Protein AF-A0A229SK95-F1 (afdb_monomer_lite)

Structure (mmCIF, N/CA/C/O backbone):
data_AF-A0A229SK95-F1
#
_entry.id   AF-A0A229SK95-F1
#
loop_
_atom_site.group_PDB
_atom_site.id
_atom_site.type_symbol
_atom_site.label_atom_id
_atom_site.label_alt_id
_atom_site.label_comp_id
_atom_site.label_asym_id
_atom_site.label_entity_id
_atom_site.label_seq_id
_atom_site.pdbx_PDB_ins_code
_atom_site.Cartn_x
_atom_site.Cartn_y
_atom_site.Cartn_z
_atom_site.occupancy
_atom_site.B_iso_or_equiv
_atom_site.auth_seq_id
_atom_site.auth_comp_id
_atom_site.auth_asym_id
_atom_site.auth_atom_id
_atom_site.pdbx_PDB_model_num
ATOM 1 N N . MET A 1 1 ? -9.311 -6.766 12.425 1.00 91.00 1 MET A N 1
ATOM 2 C CA . MET A 1 1 ? -9.089 -6.840 10.962 1.00 91.00 1 MET A CA 1
ATOM 3 C C . MET A 1 1 ? -7.647 -6.459 10.664 1.00 91.00 1 MET A C 1
ATOM 5 O O . MET A 1 1 ? -7.216 -5.390 11.090 1.00 91.00 1 MET A O 1
ATOM 9 N N . THR A 1 2 ? -6.891 -7.323 9.986 1.00 95.19 2 THR A N 1
ATOM 10 C CA . THR A 1 2 ? -5.522 -7.003 9.545 1.00 95.19 2 THR A CA 1
ATOM 11 C C . THR A 1 2 ? -5.525 -6.244 8.222 1.00 95.19 2 THR A C 1
ATOM 13 O O . THR A 1 2 ? -6.513 -6.255 7.483 1.00 95.19 2 THR A O 1
ATOM 16 N N . VAL A 1 3 ? -4.404 -5.603 7.888 1.00 94.38 3 VAL A N 1
ATOM 17 C CA . VAL A 1 3 ? -4.206 -4.961 6.582 1.00 94.38 3 VAL A CA 1
ATOM 18 C C . VAL A 1 3 ? -4.326 -5.985 5.451 1.00 94.38 3 VAL A C 1
ATOM 20 O O . VAL A 1 3 ? -4.917 -5.678 4.423 1.00 94.38 3 VAL A O 1
ATOM 23 N N . GLY A 1 4 ? -3.825 -7.212 5.633 1.00 94.38 4 GLY A N 1
ATOM 24 C CA . GLY A 1 4 ? -3.936 -8.277 4.633 1.00 94.38 4 GLY A CA 1
ATOM 25 C C . GLY A 1 4 ? -5.388 -8.652 4.333 1.00 94.38 4 GLY A C 1
ATOM 26 O O . GLY A 1 4 ? -5.779 -8.669 3.169 1.00 94.38 4 GLY A O 1
ATOM 27 N N . GLN A 1 5 ? -6.189 -8.864 5.381 1.00 94.56 5 GLN A N 1
ATOM 28 C CA . GLN A 1 5 ? -7.622 -9.158 5.261 1.00 94.56 5 GLN A CA 1
ATOM 29 C C . GLN A 1 5 ? -8.386 -7.993 4.623 1.00 94.56 5 GLN A C 1
ATOM 31 O O . GLN A 1 5 ? -9.216 -8.191 3.738 1.00 94.56 5 GLN A O 1
ATOM 36 N N . TRP A 1 6 ? -8.077 -6.763 5.039 1.00 94.56 6 TRP A N 1
ATOM 37 C CA . TRP A 1 6 ? -8.663 -5.568 4.445 1.00 94.56 6 TRP A CA 1
ATOM 38 C C . TRP A 1 6 ? -8.344 -5.453 2.948 1.00 94.56 6 TRP A C 1
ATOM 40 O O . TRP A 1 6 ? -9.228 -5.139 2.154 1.00 94.56 6 TRP A O 1
ATOM 50 N N . LEU A 1 7 ? -7.101 -5.728 2.544 1.00 94.50 7 LEU A N 1
ATOM 51 C CA . LEU A 1 7 ? -6.691 -5.683 1.141 1.00 94.50 7 LEU A CA 1
ATOM 52 C C . LEU A 1 7 ? -7.459 -6.696 0.287 1.00 94.50 7 LEU A C 1
ATOM 54 O O . LEU A 1 7 ? -7.828 -6.363 -0.837 1.00 94.50 7 LEU A O 1
ATOM 58 N N . ASP A 1 8 ? -7.751 -7.883 0.822 1.00 93.50 8 ASP A N 1
ATOM 59 C CA . ASP A 1 8 ? -8.565 -8.888 0.130 1.00 93.50 8 ASP A CA 1
ATOM 60 C C . ASP A 1 8 ? -10.004 -8.405 -0.082 1.00 93.50 8 ASP A C 1
ATOM 62 O O . ASP A 1 8 ? -10.520 -8.459 -1.199 1.00 93.50 8 ASP A O 1
ATOM 66 N N . ILE A 1 9 ? -10.623 -7.822 0.950 1.00 92.88 9 ILE A N 1
ATOM 67 C CA . ILE A 1 9 ? -11.961 -7.215 0.851 1.00 92.88 9 ILE A CA 1
ATOM 68 C C . ILE A 1 9 ? -11.956 -6.044 -0.144 1.00 92.88 9 ILE A C 1
ATOM 70 O O . ILE A 1 9 ? -12.862 -5.892 -0.969 1.00 92.88 9 ILE A O 1
ATOM 74 N N . TRP A 1 10 ? -10.936 -5.191 -0.087 1.00 92.12 10 TRP A N 1
ATOM 75 C CA . TRP A 1 10 ? -10.804 -4.040 -0.976 1.00 92.12 10 TRP A CA 1
ATOM 76 C C . TRP A 1 10 ? -10.633 -4.457 -2.443 1.00 92.12 10 TRP A C 1
ATOM 78 O O . TRP A 1 10 ? -11.258 -3.859 -3.318 1.00 92.12 10 TRP A O 1
ATOM 88 N N . LEU A 1 11 ? -9.848 -5.504 -2.722 1.00 91.75 11 LEU A N 1
ATOM 89 C CA . LEU A 1 11 ? -9.699 -6.071 -4.066 1.00 91.75 11 LEU A CA 1
ATOM 90 C C . LEU A 1 11 ? -10.990 -6.730 -4.564 1.00 91.75 11 LEU A C 1
ATOM 92 O O . LEU A 1 11 ? -11.338 -6.564 -5.736 1.00 91.75 11 LEU A O 1
ATOM 96 N N . ALA A 1 12 ? -11.706 -7.440 -3.688 1.00 89.62 12 ALA A N 1
ATOM 97 C CA . ALA A 1 12 ? -12.966 -8.097 -4.024 1.00 89.62 12 ALA A CA 1
ATOM 98 C C . ALA A 1 12 ? -14.075 -7.089 -4.357 1.00 89.62 12 ALA A C 1
ATOM 100 O O . ALA A 1 12 ? -14.840 -7.305 -5.286 1.00 89.62 12 ALA A O 1
ATOM 101 N N . THR A 1 13 ? -14.121 -5.954 -3.653 1.00 86.44 13 THR A N 1
ATOM 102 C CA . THR A 1 13 ? -15.167 -4.927 -3.830 1.00 86.44 13 THR A CA 1
ATOM 103 C C . THR A 1 13 ? -14.932 -3.979 -5.014 1.00 86.44 13 THR A C 1
ATOM 105 O O . THR A 1 13 ? -15.779 -3.143 -5.334 1.00 86.44 13 THR A O 1
ATOM 108 N N . ARG A 1 14 ? -13.800 -4.100 -5.717 1.00 80.75 14 ARG A N 1
ATOM 109 C CA . ARG A 1 14 ? -13.446 -3.285 -6.892 1.00 80.75 14 ARG A CA 1
ATOM 110 C C . ARG A 1 14 ? -14.039 -3.869 -8.185 1.00 80.75 14 ARG A C 1
ATOM 112 O O . ARG A 1 14 ? -13.307 -4.267 -9.081 1.00 80.75 14 ARG A O 1
ATOM 119 N N . HIS A 1 15 ? -15.364 -3.863 -8.319 1.00 70.19 15 HIS A N 1
ATOM 120 C CA . HIS A 1 15 ? -16.045 -4.412 -9.507 1.00 70.19 15 HIS A CA 1
ATOM 121 C C . HIS A 1 15 ? -15.961 -3.520 -10.763 1.00 70.19 15 HIS A C 1
ATOM 123 O O . HIS A 1 15 ? -16.103 -4.010 -11.876 1.00 70.19 15 HIS A O 1
ATOM 129 N N . ALA A 1 16 ? -15.695 -2.218 -10.605 1.00 76.69 16 ALA A N 1
ATOM 130 C CA . ALA A 1 16 ? -15.698 -1.243 -11.704 1.00 76.69 16 ALA A CA 1
ATOM 131 C C . ALA A 1 16 ? -14.327 -1.025 -12.383 1.00 76.69 16 ALA A C 1
ATOM 133 O O . ALA A 1 16 ? -14.173 -0.097 -13.177 1.00 76.69 16 ALA A O 1
ATOM 134 N N . ILE A 1 17 ? -13.300 -1.824 -12.061 1.00 82.00 17 ILE A N 1
ATOM 135 C CA . ILE A 1 17 ? -11.971 -1.692 -12.682 1.00 82.00 17 ILE A CA 1
ATOM 136 C C . ILE A 1 17 ? -11.763 -2.739 -13.775 1.00 82.00 17 ILE A C 1
ATOM 138 O O . ILE A 1 17 ? -12.238 -3.867 -13.682 1.00 82.00 17 ILE A O 1
ATOM 142 N N . ARG A 1 18 ? -11.000 -2.370 -14.811 1.00 86.50 18 ARG A N 1
ATOM 143 C CA . ARG A 1 18 ? -10.633 -3.291 -15.895 1.00 86.50 18 ARG A CA 1
ATOM 144 C C . ARG A 1 18 ? -9.974 -4.560 -15.317 1.00 86.50 18 ARG A C 1
ATOM 146 O O . ARG A 1 18 ? -9.092 -4.421 -14.463 1.00 86.50 18 ARG A O 1
ATOM 153 N N . PRO A 1 19 ? -10.288 -5.767 -15.829 1.00 85.81 19 PRO A N 1
ATOM 154 C CA . PRO A 1 19 ? -9.736 -7.024 -15.309 1.00 85.81 19 PRO A CA 1
ATOM 155 C C . PRO A 1 19 ? -8.203 -7.055 -15.254 1.00 85.81 19 PRO A C 1
ATOM 157 O O . PRO A 1 19 ? -7.616 -7.563 -14.302 1.00 85.81 19 PRO A O 1
ATOM 160 N N . ALA A 1 20 ? -7.533 -6.454 -16.243 1.00 88.31 20 ALA A N 1
ATOM 161 C CA . ALA A 1 20 ? -6.075 -6.341 -16.264 1.00 88.31 20 ALA A CA 1
ATOM 162 C C . ALA A 1 20 ? -5.531 -5.538 -15.067 1.00 88.31 20 ALA A C 1
ATOM 164 O O . ALA A 1 20 ? -4.556 -5.941 -14.436 1.00 88.31 20 ALA A O 1
ATOM 165 N N . THR A 1 21 ? -6.196 -4.441 -14.702 1.00 87.81 21 THR A N 1
ATOM 166 C CA . THR A 1 21 ? -5.826 -3.621 -13.542 1.00 87.81 21 THR A CA 1
ATOM 167 C C . THR A 1 21 ? -6.035 -4.386 -12.241 1.00 87.81 21 THR A C 1
ATOM 169 O O . THR A 1 21 ? -5.177 -4.331 -11.365 1.00 87.81 21 THR A O 1
ATOM 172 N N . GLN A 1 22 ? -7.131 -5.143 -12.125 1.00 89.44 22 GLN A N 1
ATOM 173 C CA . GLN A 1 22 ? -7.395 -5.970 -10.946 1.00 89.44 22 GLN A CA 1
ATOM 174 C C . GLN A 1 22 ? -6.324 -7.051 -10.764 1.00 89.44 22 GLN A C 1
ATOM 176 O O . GLN A 1 22 ? -5.826 -7.240 -9.654 1.00 89.44 22 GLN A O 1
ATOM 181 N N . ARG A 1 23 ? -5.912 -7.712 -11.855 1.00 91.06 23 ARG A N 1
ATOM 182 C CA . ARG A 1 23 ? -4.816 -8.694 -11.840 1.00 91.06 23 ARG A CA 1
ATOM 183 C C . ARG A 1 23 ? -3.505 -8.063 -11.381 1.00 91.06 23 ARG A C 1
ATOM 185 O O . ARG A 1 23 ? -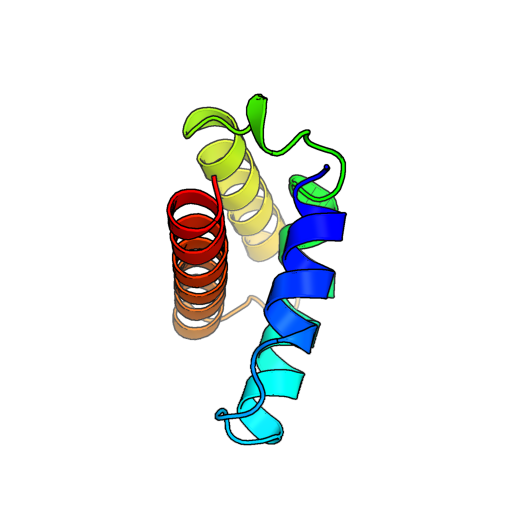2.873 -8.590 -10.470 1.00 91.06 23 ARG A O 1
ATOM 192 N N . ILE A 1 24 ? -3.140 -6.907 -11.943 1.00 91.94 24 ILE A N 1
ATOM 193 C CA . ILE A 1 24 ? -1.928 -6.178 -11.542 1.00 91.94 24 ILE A CA 1
ATOM 194 C C . ILE A 1 24 ? -2.000 -5.789 -10.064 1.00 91.94 24 ILE A C 1
ATOM 196 O O . ILE A 1 24 ? -1.049 -6.020 -9.329 1.00 91.94 24 ILE A O 1
ATOM 200 N N . TYR A 1 25 ? -3.118 -5.237 -9.593 1.00 92.88 25 TYR A N 1
ATOM 201 C CA . TYR A 1 25 ? -3.260 -4.838 -8.190 1.00 92.88 25 TYR A CA 1
ATOM 202 C C . TYR A 1 25 ? -3.145 -6.034 -7.249 1.00 92.88 25 TYR A C 1
ATOM 204 O O . TYR A 1 25 ? -2.426 -5.958 -6.257 1.00 92.88 25 TYR A O 1
ATOM 212 N N . THR A 1 26 ? -3.792 -7.146 -7.593 1.00 93.56 26 THR A N 1
ATOM 213 C CA . THR A 1 26 ? -3.712 -8.398 -6.831 1.00 93.56 26 THR A CA 1
ATOM 214 C C . THR A 1 26 ? -2.272 -8.889 -6.746 1.00 93.56 26 THR A C 1
ATOM 216 O O . THR A 1 26 ? -1.798 -9.220 -5.661 1.00 93.56 26 THR A O 1
ATOM 219 N N . GLN A 1 27 ? -1.548 -8.866 -7.868 1.00 95.12 27 GLN A N 1
ATOM 220 C CA . GLN A 1 27 ? -0.139 -9.237 -7.912 1.00 95.12 27 GLN A CA 1
ATOM 221 C C . GLN A 1 27 ? 0.716 -8.315 -7.033 1.00 95.12 27 GLN A C 1
ATOM 223 O O . GLN A 1 27 ? 1.449 -8.801 -6.179 1.00 95.12 27 GLN A O 1
ATOM 228 N N . LEU A 1 28 ? 0.586 -6.992 -7.178 1.00 94.44 28 LEU A N 1
ATOM 229 C CA . LEU A 1 28 ? 1.358 -6.029 -6.384 1.00 94.44 28 LEU A CA 1
ATOM 230 C C . LEU A 1 28 ? 1.085 -6.172 -4.880 1.00 94.44 28 LEU A C 1
ATOM 232 O O . LEU A 1 28 ? 2.009 -6.111 -4.069 1.00 94.44 28 LEU A O 1
ATOM 236 N N . VAL A 1 29 ? -0.179 -6.386 -4.505 1.00 94.94 29 VAL A N 1
ATOM 237 C CA . VAL A 1 29 ? -0.583 -6.614 -3.115 1.00 94.94 29 VAL A CA 1
ATOM 238 C C . VAL A 1 29 ? 0.050 -7.887 -2.571 1.00 94.94 29 VAL A C 1
ATOM 240 O O . VAL A 1 29 ? 0.654 -7.851 -1.499 1.00 94.94 29 VAL A O 1
ATOM 243 N N . ARG A 1 30 ? -0.069 -8.999 -3.300 1.00 95.62 30 ARG A N 1
ATOM 244 C CA . ARG A 1 30 ? 0.461 -10.300 -2.885 1.00 95.62 30 ARG A CA 1
ATOM 245 C C . ARG A 1 30 ? 1.984 -10.282 -2.769 1.00 95.62 30 ARG A C 1
ATOM 247 O O . ARG A 1 30 ? 2.508 -10.758 -1.770 1.00 95.62 30 ARG A O 1
ATOM 254 N N . ASP A 1 31 ? 2.667 -9.725 -3.763 1.00 94.62 31 ASP A N 1
ATOM 255 C CA . ASP A 1 31 ? 4.119 -9.854 -3.903 1.00 94.62 31 ASP A CA 1
ATOM 256 C C . ASP A 1 31 ? 4.888 -8.832 -3.053 1.00 94.62 31 ASP A C 1
ATOM 258 O O . ASP A 1 31 ? 6.011 -9.111 -2.634 1.00 94.62 31 ASP A O 1
ATOM 262 N N . TYR A 1 32 ? 4.308 -7.652 -2.793 1.00 93.88 32 TYR A N 1
ATOM 263 C CA . TYR A 1 32 ? 5.035 -6.543 -2.158 1.00 93.88 32 TYR A CA 1
ATOM 264 C C . TYR A 1 32 ? 4.362 -5.972 -0.914 1.00 93.88 32 TYR A C 1
ATOM 266 O O . TYR A 1 32 ? 5.059 -5.525 -0.006 1.00 93.88 32 TYR A O 1
ATOM 274 N N . VAL A 1 33 ? 3.027 -5.977 -0.836 1.00 94.12 33 VAL A N 1
ATOM 275 C CA . VAL A 1 33 ? 2.325 -5.334 0.287 1.00 94.12 33 VAL A CA 1
ATOM 276 C C . VAL A 1 33 ? 2.104 -6.296 1.448 1.00 94.12 33 VAL A C 1
ATOM 278 O O . VAL A 1 33 ? 2.460 -5.990 2.587 1.00 94.12 33 VAL A O 1
ATOM 281 N N . LYS A 1 34 ? 1.536 -7.472 1.170 1.00 94.56 34 LYS A N 1
ATOM 282 C CA . LYS A 1 34 ? 1.216 -8.482 2.183 1.00 94.56 34 LYS A CA 1
ATOM 283 C C . LYS A 1 34 ? 2.439 -8.978 2.965 1.00 94.56 34 LYS A C 1
ATOM 285 O O . LYS A 1 34 ? 2.305 -9.071 4.182 1.00 94.56 34 LYS A O 1
ATOM 290 N N . PRO A 1 35 ? 3.619 -9.215 2.360 1.00 94.81 35 PRO A N 1
ATOM 291 C CA . PRO A 1 35 ? 4.785 -9.665 3.119 1.00 94.81 35 PRO A CA 1
ATOM 292 C C . PRO A 1 35 ? 5.239 -8.667 4.192 1.00 94.81 35 PRO A C 1
ATOM 294 O O . PRO A 1 35 ? 5.710 -9.077 5.245 1.00 94.81 35 PRO A O 1
ATOM 297 N N . GLY A 1 36 ? 5.083 -7.360 3.945 1.00 91.81 36 GLY A N 1
ATOM 298 C CA . GLY A 1 36 ? 5.519 -6.322 4.884 1.00 91.81 36 GLY A CA 1
ATOM 299 C C . GLY A 1 36 ? 4.438 -5.840 5.853 1.00 91.81 36 GLY A C 1
ATOM 300 O O . GLY A 1 36 ? 4.750 -5.495 6.989 1.00 91.81 36 GLY A O 1
ATOM 301 N N . LEU A 1 37 ? 3.173 -5.786 5.421 1.00 94.25 37 LEU A N 1
ATOM 302 C CA . LEU A 1 37 ? 2.083 -5.189 6.207 1.00 94.25 37 LEU A CA 1
ATOM 303 C C . LEU A 1 37 ? 0.920 -6.142 6.488 1.00 94.25 37 LEU A C 1
ATOM 305 O O . LEU A 1 37 ? 0.074 -5.818 7.311 1.00 94.25 37 LEU A O 1
ATOM 309 N N . GLY A 1 38 ? 0.849 -7.306 5.841 1.00 92.94 38 GLY A N 1
ATOM 310 C CA . GLY A 1 38 ? -0.342 -8.163 5.840 1.00 92.94 38 GLY A CA 1
ATOM 311 C C . GLY A 1 38 ? -0.808 -8.614 7.228 1.00 92.94 38 GLY A C 1
ATOM 312 O O . GLY A 1 38 ? -2.013 -8.703 7.460 1.00 92.94 38 GLY A O 1
ATOM 313 N N . ASN A 1 39 ? 0.134 -8.822 8.150 1.00 94.44 39 ASN A N 1
ATOM 314 C CA . ASN A 1 39 ? -0.135 -9.264 9.522 1.00 94.44 39 ASN A CA 1
ATOM 315 C C . ASN A 1 39 ? -0.375 -8.109 10.506 1.00 94.44 39 ASN A C 1
ATOM 317 O O . ASN A 1 39 ? -0.723 -8.351 11.656 1.00 94.44 39 ASN A O 1
ATOM 321 N N . VAL A 1 40 ? -0.191 -6.859 10.079 1.00 94.00 40 VAL A N 1
ATOM 322 C CA . VAL A 1 40 ? -0.398 -5.685 10.933 1.00 94.00 40 VAL A CA 1
ATOM 323 C C . VAL A 1 40 ? -1.900 -5.458 11.102 1.00 94.00 40 VAL A C 1
ATOM 325 O O . VAL A 1 40 ? -2.647 -5.485 10.118 1.00 94.00 40 VAL A O 1
ATOM 328 N N . ALA A 1 41 ? -2.360 -5.234 12.333 1.00 93.44 41 ALA A N 1
ATOM 329 C CA . ALA A 1 41 ? -3.736 -4.817 12.581 1.00 93.44 41 ALA A CA 1
ATOM 330 C C . ALA A 1 41 ? -3.987 -3.455 11.919 1.00 93.44 41 ALA A C 1
ATOM 332 O O . ALA A 1 41 ? -3.156 -2.554 12.013 1.00 93.44 41 ALA A O 1
ATOM 333 N N . LEU A 1 42 ? -5.129 -3.276 11.250 1.00 91.19 42 LEU A N 1
ATOM 334 C CA . LEU A 1 42 ? -5.425 -2.017 10.556 1.00 91.19 42 LEU A CA 1
ATOM 335 C C . LEU A 1 42 ? -5.428 -0.813 11.522 1.00 91.19 42 LEU A C 1
ATOM 337 O O . LEU A 1 42 ? -5.018 0.277 11.142 1.00 91.19 42 LEU A O 1
ATOM 341 N N . THR A 1 43 ? -5.820 -1.041 12.776 1.00 90.19 43 THR A N 1
ATOM 342 C CA . THR A 1 43 ? -5.813 -0.068 13.882 1.00 90.19 43 THR A CA 1
ATOM 343 C C . THR A 1 43 ? -4.412 0.296 14.379 1.00 90.19 43 THR A C 1
ATOM 345 O O . THR A 1 43 ? -4.229 1.357 14.960 1.00 90.19 43 THR A O 1
ATOM 348 N N . GLU A 1 44 ? -3.416 -0.558 14.145 1.00 90.06 44 GLU A N 1
ATOM 349 C CA . GLU A 1 44 ? -2.017 -0.358 14.556 1.00 90.06 44 GLU A CA 1
ATOM 350 C C . GLU A 1 44 ? -1.124 0.086 13.389 1.00 90.06 44 GLU A C 1
ATOM 352 O O . GLU A 1 44 ? 0.103 0.203 13.520 1.00 90.06 44 GLU A O 1
ATOM 357 N N . LEU A 1 45 ? -1.714 0.289 12.208 1.00 91.94 45 LEU A N 1
ATOM 358 C CA . LEU A 1 45 ? -0.970 0.691 11.031 1.00 91.94 45 LEU A CA 1
ATOM 359 C C . LEU A 1 45 ? -0.533 2.151 11.165 1.00 91.94 45 LEU A C 1
ATOM 361 O O . LEU A 1 45 ? -1.324 3.078 11.022 1.00 91.94 45 LEU A O 1
ATOM 365 N N . THR A 1 46 ? 0.764 2.349 11.373 1.00 91.38 46 THR A N 1
ATOM 366 C CA . THR A 1 46 ? 1.374 3.678 11.431 1.00 91.38 46 THR A CA 1
ATOM 367 C C . THR A 1 46 ? 2.075 4.039 10.125 1.00 91.38 46 THR A C 1
ATOM 369 O O . THR A 1 46 ? 2.492 3.173 9.347 1.00 91.38 46 THR A O 1
ATOM 372 N N . ILE A 1 47 ? 2.282 5.342 9.913 1.00 91.38 47 ILE A N 1
ATOM 373 C CA . ILE A 1 47 ? 3.092 5.862 8.801 1.00 91.38 47 ILE A CA 1
ATOM 374 C C . ILE A 1 47 ? 4.504 5.255 8.834 1.00 91.38 47 ILE A C 1
ATOM 376 O O . ILE A 1 47 ? 5.017 4.850 7.792 1.00 91.38 47 ILE A O 1
ATOM 380 N N . GLY A 1 48 ? 5.096 5.109 10.025 1.00 94.31 48 GLY A N 1
ATOM 381 C CA . GLY A 1 48 ? 6.420 4.506 10.199 1.00 94.31 48 GLY A CA 1
ATOM 382 C C . GLY A 1 48 ? 6.493 3.058 9.704 1.00 94.31 48 GLY A C 1
ATOM 383 O O . GLY A 1 48 ? 7.444 2.697 9.014 1.00 94.31 48 GLY A O 1
ATOM 384 N N . ARG A 1 49 ? 5.461 2.237 9.953 1.00 93.44 49 ARG A N 1
ATOM 385 C CA . ARG A 1 49 ? 5.397 0.857 9.428 1.00 93.44 49 ARG A CA 1
ATOM 386 C C . ARG A 1 49 ? 5.310 0.830 7.901 1.00 93.44 49 ARG A C 1
ATOM 388 O O . ARG A 1 49 ? 5.978 0.019 7.260 1.00 93.44 49 ARG A O 1
ATOM 395 N N . V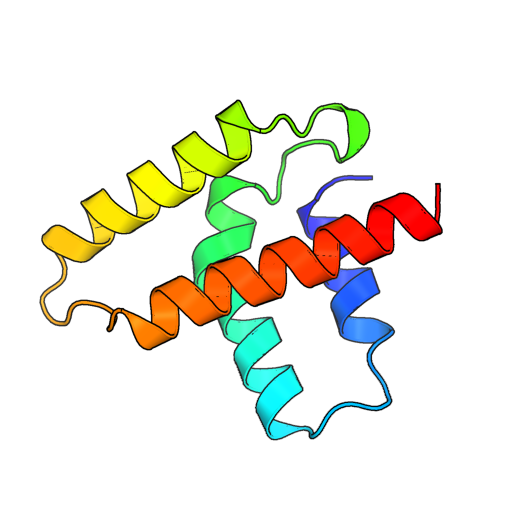AL A 1 50 ? 4.536 1.739 7.308 1.00 93.38 50 VAL A N 1
ATOM 396 C CA . VAL A 1 50 ? 4.446 1.876 5.845 1.00 93.3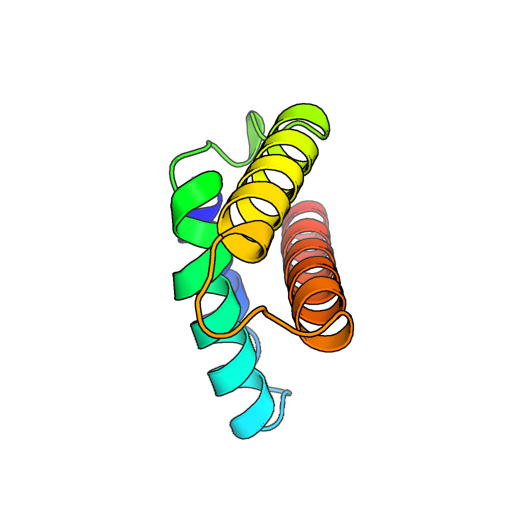8 50 VAL A CA 1
ATOM 397 C C . VAL A 1 50 ? 5.795 2.289 5.248 1.00 93.38 50 VAL A C 1
ATOM 399 O O . VAL A 1 50 ? 6.252 1.682 4.279 1.00 93.38 50 VAL A O 1
ATOM 402 N N . GLN A 1 51 ? 6.464 3.281 5.837 1.00 94.31 51 GLN A N 1
ATOM 403 C CA . GLN A 1 51 ? 7.791 3.729 5.403 1.00 94.31 51 GLN A CA 1
ATOM 404 C C . GLN A 1 51 ? 8.846 2.624 5.538 1.00 94.31 51 GLN A C 1
ATOM 406 O O . GLN A 1 51 ? 9.651 2.431 4.624 1.00 94.31 51 GLN A O 1
ATOM 411 N N . ALA A 1 52 ? 8.821 1.863 6.635 1.00 94.56 52 ALA A N 1
ATOM 412 C CA . ALA A 1 52 ? 9.719 0.733 6.856 1.00 94.56 52 ALA A CA 1
ATOM 413 C C . ALA A 1 52 ? 9.527 -0.363 5.795 1.00 94.56 52 ALA A C 1
ATOM 415 O O . ALA A 1 52 ? 10.509 -0.900 5.274 1.00 94.56 52 ALA A O 1
ATOM 416 N N . MET A 1 53 ? 8.277 -0.643 5.410 1.00 95.12 53 MET A N 1
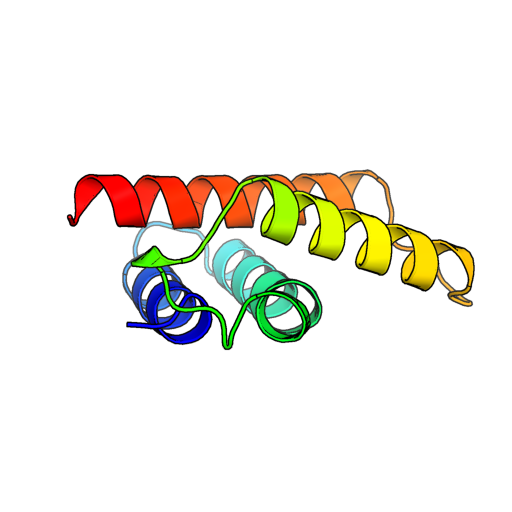ATOM 417 C CA . MET A 1 53 ? 7.974 -1.582 4.331 1.00 95.12 53 MET A CA 1
ATOM 418 C C . MET A 1 53 ? 8.530 -1.104 2.983 1.00 95.12 53 MET A C 1
ATOM 420 O O . MET A 1 53 ? 9.241 -1.862 2.323 1.00 95.12 53 MET A O 1
ATOM 424 N N . PHE A 1 54 ? 8.308 0.161 2.604 1.00 94.50 54 PHE A N 1
ATOM 425 C CA . PHE A 1 54 ? 8.878 0.712 1.365 1.00 94.50 54 PHE A CA 1
ATOM 426 C C . PHE A 1 54 ? 10.405 0.725 1.376 1.00 94.50 54 PHE A C 1
ATOM 428 O O . PHE A 1 54 ? 11.027 0.382 0.375 1.00 94.50 54 PHE A O 1
ATOM 435 N N . THR A 1 55 ? 11.018 1.073 2.505 1.00 95.12 55 THR A N 1
ATOM 436 C CA . THR A 1 55 ? 12.478 1.056 2.659 1.00 95.12 55 THR A CA 1
ATOM 437 C C . THR A 1 55 ? 13.027 -0.354 2.459 1.00 95.12 55 THR A C 1
ATOM 439 O O . THR A 1 55 ? 14.000 -0.544 1.731 1.00 95.12 55 THR A O 1
ATOM 442 N N . SER A 1 56 ? 12.372 -1.355 3.050 1.00 94.44 56 SER A N 1
ATOM 443 C CA . SER A 1 56 ? 12.744 -2.764 2.891 1.00 94.44 56 SER A CA 1
ATOM 444 C C . SER A 1 56 ? 12.582 -3.226 1.441 1.00 94.44 56 SER A C 1
ATOM 446 O O . SER A 1 56 ? 13.474 -3.875 0.899 1.00 94.44 56 SER A O 1
ATOM 448 N N . LEU A 1 57 ? 11.492 -2.822 0.778 1.00 94.25 57 LEU A N 1
ATOM 449 C CA . LEU A 1 57 ? 11.257 -3.102 -0.636 1.00 94.25 57 LEU A CA 1
ATOM 450 C C . LEU A 1 57 ? 12.335 -2.478 -1.530 1.00 94.25 57 LEU A C 1
ATOM 452 O O . LEU A 1 57 ? 12.828 -3.149 -2.430 1.00 94.25 57 LEU A O 1
ATOM 456 N N . LEU A 1 58 ? 12.722 -1.223 -1.287 1.00 94.56 58 LEU A N 1
ATOM 457 C CA . LEU A 1 58 ? 13.773 -0.539 -2.047 1.00 94.56 58 LEU A CA 1
ATOM 458 C C . LEU A 1 58 ? 15.135 -1.216 -1.867 1.00 94.56 58 LEU A C 1
ATOM 460 O O . LEU A 1 58 ? 15.837 -1.431 -2.853 1.00 94.56 58 LEU A O 1
ATOM 464 N N . ARG A 1 59 ? 15.482 -1.616 -0.637 1.00 94.88 59 ARG A N 1
ATOM 465 C CA . ARG A 1 59 ? 16.715 -2.371 -0.360 1.00 94.88 59 ARG A CA 1
ATOM 466 C C . ARG A 1 59 ? 16.724 -3.719 -1.078 1.00 94.88 59 ARG A C 1
ATOM 468 O O . ARG A 1 59 ? 17.695 -4.034 -1.754 1.00 94.88 59 ARG A O 1
ATOM 475 N N . ALA A 1 60 ? 15.627 -4.475 -0.997 1.00 92.81 60 ALA A N 1
ATOM 476 C CA . ALA A 1 60 ? 15.484 -5.741 -1.717 1.00 92.81 60 ALA A CA 1
ATOM 477 C C . ALA A 1 60 ? 15.500 -5.549 -3.243 1.00 92.81 60 ALA A C 1
ATOM 479 O O . ALA A 1 60 ? 15.933 -6.426 -3.984 1.00 92.81 60 ALA A O 1
ATOM 480 N N . ASN A 1 61 ? 15.027 -4.400 -3.731 1.00 94.38 61 ASN A N 1
ATOM 481 C CA . ASN A 1 61 ? 15.048 -4.081 -5.150 1.00 94.38 61 ASN A CA 1
ATOM 482 C C . ASN A 1 61 ? 16.455 -3.776 -5.673 1.00 94.38 61 ASN A C 1
ATOM 484 O O . ASN A 1 61 ? 16.758 -4.124 -6.811 1.00 94.38 61 ASN A O 1
ATOM 488 N N . ALA A 1 62 ? 17.302 -3.150 -4.854 1.00 93.75 62 ALA A N 1
ATOM 489 C CA . ALA A 1 62 ? 18.673 -2.801 -5.219 1.00 93.75 62 ALA A CA 1
ATOM 490 C C . ALA A 1 62 ? 19.564 -4.034 -5.450 1.00 93.75 62 ALA A C 1
ATOM 492 O O . ALA A 1 62 ? 20.522 -3.958 -6.210 1.00 93.75 62 ALA A O 1
ATOM 493 N N . THR A 1 63 ? 19.235 -5.173 -4.832 1.00 94.88 63 THR A N 1
ATOM 494 C CA . THR A 1 63 ? 19.987 -6.433 -4.963 1.00 94.88 63 THR A CA 1
ATOM 495 C C . THR A 1 63 ? 19.364 -7.420 -5.955 1.00 94.88 63 THR A C 1
ATOM 497 O O . THR A 1 63 ? 19.874 -8.526 -6.135 1.00 94.88 63 THR A O 1
ATOM 500 N N . ARG A 1 64 ? 18.257 -7.059 -6.622 1.00 92.31 64 ARG A N 1
ATOM 501 C CA . ARG A 1 64 ? 17.610 -7.927 -7.616 1.00 92.31 64 ARG A CA 1
ATOM 502 C C . ARG A 1 64 ? 18.403 -7.974 -8.918 1.00 92.31 64 ARG A C 1
ATOM 504 O O . ARG A 1 64 ? 18.738 -6.940 -9.478 1.00 92.31 64 ARG A O 1
ATOM 511 N N . VAL A 1 65 ? 18.519 -9.178 -9.488 1.00 94.88 65 VAL A N 1
ATOM 512 C CA . VAL A 1 65 ? 19.030 -9.400 -10.859 1.00 94.88 65 VAL A CA 1
ATOM 513 C C . VAL A 1 65 ? 18.256 -8.567 -11.891 1.00 94.88 65 VAL A C 1
ATOM 515 O O . VAL A 1 65 ? 18.825 -8.073 -12.858 1.00 94.88 65 VAL A O 1
ATOM 518 N N . ARG A 1 66 ? 16.945 -8.394 -11.679 1.00 93.06 66 ARG A N 1
ATOM 519 C CA . ARG A 1 66 ? 16.080 -7.506 -12.468 1.00 93.06 66 ARG A CA 1
ATOM 520 C C . ARG A 1 66 ? 15.335 -6.553 -11.531 1.00 93.06 66 ARG A C 1
ATOM 522 O O . ARG A 1 66 ? 14.315 -6.955 -10.959 1.00 93.06 66 ARG A O 1
ATOM 529 N N . PRO A 1 67 ? 15.836 -5.323 -11.336 1.00 93.19 67 PRO A N 1
ATOM 530 C CA . PRO A 1 67 ? 15.176 -4.339 -10.493 1.00 93.19 67 PRO A CA 1
ATOM 531 C C . PRO A 1 67 ? 13.792 -3.961 -11.028 1.00 93.19 67 PRO A C 1
ATOM 533 O O . PRO A 1 67 ? 13.553 -3.871 -12.232 1.00 93.19 67 PRO A O 1
ATOM 536 N N . LEU A 1 68 ? 12.871 -3.698 -10.108 1.00 93.44 68 LEU A N 1
ATOM 537 C CA . LEU A 1 68 ? 11.600 -3.050 -10.383 1.00 93.44 68 LEU A CA 1
ATOM 538 C C . LEU A 1 68 ? 11.851 -1.634 -10.891 1.00 93.44 68 LEU A C 1
ATOM 540 O O . LEU A 1 68 ? 12.666 -0.899 -10.328 1.00 93.44 68 LEU A O 1
ATOM 544 N N . SER A 1 69 ? 11.091 -1.241 -11.910 1.00 94.00 69 SER A N 1
ATOM 545 C CA . SER A 1 69 ? 11.088 0.130 -12.406 1.00 94.00 69 SER A CA 1
ATOM 546 C C . SER A 1 69 ? 10.467 1.091 -11.389 1.00 94.00 69 SER A C 1
ATOM 548 O O . SER A 1 69 ? 9.621 0.711 -10.568 1.00 94.00 69 SER A O 1
ATOM 550 N N . ALA A 1 70 ? 10.826 2.373 -11.498 1.00 93.00 70 ALA A N 1
ATOM 551 C CA . ALA A 1 70 ? 10.211 3.447 -10.720 1.00 93.00 70 ALA A CA 1
ATOM 552 C C . ALA A 1 70 ? 8.679 3.460 -10.869 1.00 93.00 70 ALA A C 1
ATOM 554 O O . ALA A 1 70 ? 7.954 3.665 -9.897 1.00 93.00 70 ALA A O 1
ATOM 555 N N . THR A 1 71 ? 8.172 3.150 -12.067 1.00 94.31 71 THR A N 1
ATOM 556 C CA . THR A 1 71 ? 6.734 3.041 -12.335 1.00 94.31 71 THR A CA 1
ATOM 557 C C . THR A 1 71 ? 6.073 1.942 -11.507 1.00 94.31 71 THR A C 1
ATOM 559 O O . THR A 1 71 ? 4.980 2.151 -10.984 1.00 94.31 71 THR A O 1
ATOM 562 N N . THR A 1 72 ? 6.709 0.780 -11.347 1.00 93.62 72 THR A N 1
ATOM 563 C CA . THR A 1 72 ? 6.156 -0.304 -10.522 1.00 93.62 72 THR A CA 1
ATOM 564 C C . THR A 1 72 ? 6.111 0.090 -9.048 1.00 93.62 72 THR A C 1
ATOM 566 O O . THR A 1 72 ? 5.094 -0.122 -8.392 1.00 93.62 72 THR A O 1
ATOM 569 N N . LEU A 1 73 ? 7.165 0.729 -8.537 1.00 94.12 73 LEU A N 1
ATOM 570 C CA . LEU A 1 73 ? 7.204 1.231 -7.158 1.00 94.12 73 LEU A CA 1
ATOM 571 C C . LEU A 1 73 ? 6.114 2.281 -6.903 1.00 94.12 73 LEU A C 1
ATOM 573 O O . LEU A 1 73 ? 5.402 2.215 -5.899 1.00 94.12 73 LEU A O 1
ATOM 577 N N . GLN A 1 74 ? 5.927 3.203 -7.848 1.00 94.38 74 GLN A N 1
ATOM 578 C CA . GLN A 1 74 ? 4.866 4.201 -7.787 1.00 94.38 74 GLN A CA 1
ATOM 579 C C . GLN A 1 74 ? 3.473 3.552 -7.797 1.00 94.38 74 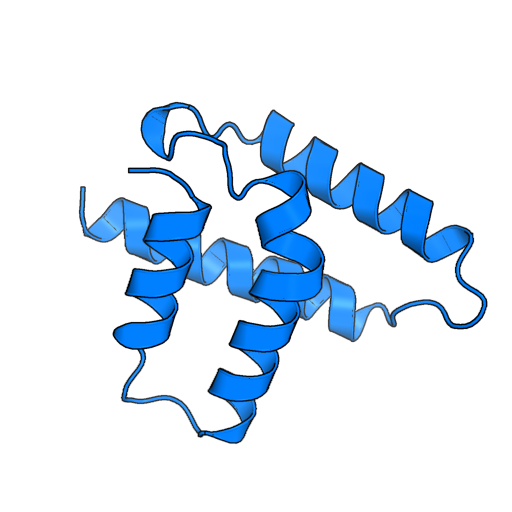GLN A C 1
ATOM 581 O O . GLN A 1 74 ? 2.625 3.918 -6.984 1.00 94.38 74 GLN A O 1
ATOM 586 N N . ARG A 1 75 ? 3.248 2.522 -8.626 1.00 93.88 75 ARG A N 1
ATOM 587 C CA . ARG A 1 75 ? 1.988 1.756 -8.626 1.00 93.88 75 ARG A CA 1
ATOM 588 C C . ARG A 1 75 ? 1.727 1.069 -7.286 1.00 93.88 75 ARG A C 1
ATOM 590 O O . ARG A 1 75 ? 0.594 1.090 -6.818 1.00 93.88 75 ARG A O 1
ATOM 597 N N . ILE A 1 76 ? 2.746 0.496 -6.639 1.00 94.88 76 ILE A N 1
ATOM 598 C CA . ILE A 1 76 ? 2.604 -0.100 -5.295 1.00 94.88 76 ILE A CA 1
ATOM 599 C C . ILE A 1 76 ? 2.144 0.967 -4.290 1.00 94.88 76 ILE A C 1
ATOM 601 O O . ILE A 1 76 ? 1.222 0.727 -3.507 1.00 94.88 76 ILE A O 1
ATOM 605 N N . ARG A 1 77 ? 2.729 2.171 -4.352 1.00 93.88 77 ARG A N 1
ATOM 606 C CA . ARG A 1 77 ? 2.333 3.316 -3.516 1.00 93.88 77 ARG A CA 1
ATOM 607 C C . ARG A 1 77 ? 0.892 3.747 -3.757 1.00 93.88 77 ARG A C 1
ATOM 609 O O . ARG A 1 77 ? 0.161 3.992 -2.800 1.00 93.88 77 ARG A O 1
ATOM 616 N N . GLU A 1 78 ? 0.473 3.814 -5.014 1.00 93.81 78 GLU A N 1
ATOM 617 C CA . GLU A 1 78 ? -0.895 4.171 -5.395 1.00 93.81 78 GLU A CA 1
ATOM 618 C C . GLU A 1 78 ? -1.915 3.137 -4.925 1.00 93.81 78 GLU A C 1
ATOM 620 O O . GLU A 1 78 ? -2.939 3.513 -4.354 1.00 93.81 78 GLU A O 1
ATOM 625 N N . VAL A 1 79 ? -1.618 1.847 -5.102 1.00 93.44 79 VAL A N 1
ATOM 626 C CA . VAL A 1 79 ? -2.467 0.744 -4.633 1.00 93.44 79 VAL A CA 1
ATOM 627 C C . VAL A 1 79 ? -2.642 0.813 -3.123 1.00 93.44 79 VAL A C 1
ATOM 629 O O . VAL A 1 79 ? -3.773 0.794 -2.639 1.00 93.44 79 VAL A O 1
ATOM 632 N N . LEU A 1 80 ? -1.545 0.967 -2.376 1.00 92.50 80 LEU A N 1
ATOM 633 C CA . LEU A 1 80 ? -1.614 1.062 -0.923 1.00 92.50 80 LEU A CA 1
ATOM 634 C C . LEU A 1 80 ? -2.404 2.299 -0.481 1.00 92.50 80 LEU A C 1
ATOM 636 O O . LEU A 1 80 ? -3.305 2.181 0.343 1.00 92.50 80 LEU A O 1
ATOM 640 N N . ARG A 1 81 ? -2.145 3.473 -1.069 1.00 91.88 81 ARG A N 1
ATOM 641 C CA . ARG A 1 81 ? -2.908 4.695 -0.769 1.00 91.88 81 ARG A CA 1
ATOM 642 C C . ARG A 1 81 ? -4.401 4.506 -1.037 1.00 91.88 81 ARG A C 1
ATOM 644 O O . ARG A 1 81 ? -5.229 4.882 -0.212 1.00 91.88 81 ARG A O 1
ATOM 651 N N . ALA A 1 82 ? -4.758 3.920 -2.176 1.00 91.38 82 ALA A N 1
ATOM 652 C CA . ALA A 1 82 ? -6.147 3.694 -2.553 1.00 91.38 82 ALA A CA 1
ATOM 653 C C . ALA A 1 82 ? -6.849 2.668 -1.646 1.00 91.38 82 ALA A C 1
ATOM 655 O O . ALA A 1 82 ? -8.045 2.814 -1.378 1.00 91.38 82 ALA A O 1
ATOM 656 N N . ALA A 1 83 ? -6.120 1.658 -1.166 1.00 91.88 83 ALA A N 1
ATOM 657 C CA . ALA A 1 83 ? -6.611 0.697 -0.188 1.00 91.88 83 ALA A CA 1
ATOM 658 C C . ALA A 1 83 ? -6.826 1.336 1.187 1.00 91.88 83 ALA A C 1
ATOM 660 O O . ALA A 1 83 ? -7.904 1.195 1.758 1.00 91.88 83 ALA A O 1
ATOM 661 N N . LEU A 1 84 ? -5.847 2.082 1.703 1.00 89.69 84 LEU A N 1
ATOM 662 C CA . LEU A 1 84 ? -5.940 2.728 3.017 1.00 89.69 84 LEU A CA 1
ATOM 663 C C . LEU A 1 84 ? -7.015 3.820 3.052 1.00 89.69 84 LEU A C 1
ATOM 665 O O . LEU A 1 84 ? -7.791 3.887 3.999 1.00 89.69 84 LEU A O 1
ATOM 669 N N . ASN A 1 85 ? -7.157 4.597 1.977 1.00 90.12 85 ASN A N 1
ATOM 670 C CA . ASN A 1 85 ? -8.265 5.546 1.847 1.00 90.12 85 ASN A CA 1
ATOM 671 C C . ASN A 1 85 ? -9.634 4.851 1.844 1.00 90.12 85 ASN A C 1
ATOM 673 O O . ASN A 1 85 ? -10.618 5.431 2.289 1.00 90.12 85 ASN A O 1
ATOM 677 N N . GLY A 1 86 ? -9.721 3.624 1.323 1.00 86.69 86 GLY A N 1
ATOM 678 C CA . GLY A 1 86 ? -10.949 2.834 1.397 1.00 86.69 86 GLY A CA 1
ATOM 679 C C . GLY A 1 86 ? -11.266 2.363 2.818 1.00 86.69 86 GLY A C 1
ATOM 680 O O . GLY A 1 86 ? -12.438 2.270 3.164 1.00 86.69 86 GLY A O 1
ATOM 681 N N . ALA A 1 87 ? -10.237 2.096 3.627 1.00 85.81 87 ALA A N 1
ATOM 682 C CA . ALA A 1 87 ? -10.384 1.689 5.022 1.00 85.81 87 ALA A CA 1
ATOM 683 C C . ALA A 1 87 ? -10.920 2.842 5.876 1.00 85.81 87 ALA A C 1
ATOM 685 O O . ALA A 1 87 ? -11.875 2.645 6.616 1.00 85.81 87 ALA A O 1
ATOM 686 N N . ILE A 1 88 ? -10.374 4.051 5.695 1.00 82.88 88 ILE A N 1
ATOM 687 C CA . ILE A 1 88 ? -10.809 5.264 6.411 1.00 82.88 88 ILE A CA 1
ATOM 688 C C . ILE A 1 88 ? -12.279 5.604 6.131 1.00 82.88 88 ILE A C 1
ATOM 690 O O . ILE A 1 88 ? -12.944 6.156 6.985 1.00 82.88 88 ILE A O 1
ATOM 694 N N . ARG A 1 89 ? -12.810 5.292 4.943 1.00 72.69 89 ARG A N 1
ATOM 695 C CA . ARG A 1 89 ? -14.227 5.561 4.625 1.00 72.69 89 ARG A CA 1
ATOM 696 C C . ARG A 1 89 ? -15.202 4.530 5.194 1.00 72.69 89 ARG A C 1
ATOM 698 O O . ARG A 1 89 ? -16.405 4.748 5.116 1.00 72.69 89 ARG A O 1
ATOM 705 N N . ARG A 1 90 ? -14.703 3.370 5.627 1.00 65.56 90 ARG A N 1
ATOM 706 C CA . ARG A 1 90 ? -15.516 2.268 6.167 1.00 65.56 90 ARG A CA 1
ATOM 707 C C . ARG A 1 90 ? -15.467 2.176 7.693 1.00 65.56 90 ARG A C 1
ATOM 709 O O . ARG A 1 90 ? -16.253 1.406 8.235 1.00 65.56 90 ARG A O 1
ATOM 716 N N . GLY A 1 91 ? -14.539 2.880 8.340 1.00 56.06 91 GLY A N 1
ATOM 717 C CA . GLY A 1 91 ? -14.486 3.066 9.792 1.00 56.06 91 GLY A CA 1
ATOM 718 C C . GLY A 1 91 ? -14.967 4.457 10.152 1.00 56.06 91 GLY A C 1
ATOM 719 O O . GLY A 1 91 ? -15.565 4.580 11.237 1.00 56.06 91 GLY A O 1
#

Secondary structure (DSSP, 8-state):
-BHHHHHHHHHHT-TTS-HHHHHHHHHHIIIIIHHHHTTSBGGG--HHHHHHHHHHHHHHHHT-SSPPPHHHHHHHHHHHHHHHHHHHTT-

Radius of gyration: 13.07 Å; chains: 1; bounding box: 36×16×31 Å

Organism: NCBI:txid1905142

InterPro domains:
  IPR004107 Integrase, SAM-like, N-terminal [PF14659] (2-51)
  IPR010998 Integrase/recombinase, N-terminal [G3DSA:1.10.150.130] (1-91)
  IPR011010 DNA breaking-rejoining enzyme, catalytic core [SSF56349] (1-91)
  IPR044068 Core-binding (CB) domain [PS51900] (1-88)

pLDDT: mean 91.07, std 6.47, range [56.06, 95.62]

Foldseek 3Di:
DFLQVLLVVVLVPPPPDDPVVSVLLVCLCVPQVCVQGVRHRLVRDDPVSVVVSLVVLVVVQVPDPDHDDPVSSVVSVVSSVVSNVVVVVVD

Sequence (91 aa):
MTVGQW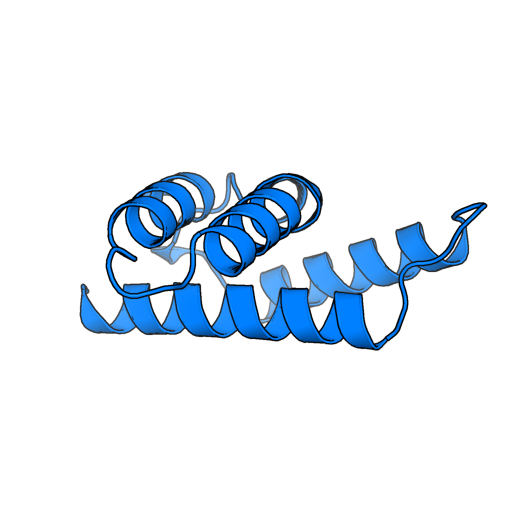LDIWLATRHAIRPATQRIYTQLVRDYVKPGLGNVALTELTIGRVQAMFTSLLRANATRVRPLSATTLQRIREVLRAALNGAIRRG